Protein AF-A0A961AGU3-F1 (afdb_monomer_lite)

Structure (mmCIF, N/CA/C/O backbone):
data_AF-A0A961AGU3-F1
#
_entry.id   AF-A0A961AGU3-F1
#
loop_
_atom_site.group_PDB
_atom_site.id
_atom_site.type_symbol
_atom_site.label_atom_id
_atom_site.label_alt_id
_atom_site.label_comp_id
_atom_site.label_asym_id
_atom_site.label_entity_id
_atom_site.label_seq_id
_atom_site.pdbx_PDB_ins_code
_atom_site.Cartn_x
_atom_site.Cartn_y
_atom_site.Cartn_z
_atom_site.occupancy
_atom_site.B_iso_or_equiv
_atom_site.auth_seq_id
_atom_site.auth_comp_id
_atom_site.auth_asym_id
_atom_site.auth_atom_id
_atom_site.pdbx_PDB_model_num
ATOM 1 N N . MET A 1 1 ? 19.428 38.037 -46.102 1.00 56.47 1 MET A N 1
ATOM 2 C CA . MET A 1 1 ? 18.474 37.019 -45.589 1.00 56.47 1 MET A CA 1
ATOM 3 C C . MET A 1 1 ? 19.121 35.667 -45.205 1.00 56.47 1 MET A C 1
ATOM 5 O O . MET A 1 1 ? 18.400 34.691 -45.066 1.00 56.47 1 MET A O 1
ATOM 9 N N . GLN A 1 2 ? 20.448 35.571 -44.994 1.00 58.94 2 GLN A N 1
ATOM 10 C CA . GLN A 1 2 ? 21.145 34.280 -44.763 1.00 58.94 2 GLN A CA 1
ATOM 11 C C . GLN A 1 2 ? 21.744 34.114 -43.343 1.00 58.94 2 GLN A C 1
ATOM 13 O O . GLN A 1 2 ? 22.002 32.998 -42.922 1.00 58.94 2 GLN A O 1
ATOM 18 N N . ARG A 1 3 ? 21.924 35.198 -42.565 1.00 61.12 3 ARG A N 1
ATOM 19 C CA . ARG A 1 3 ? 22.608 35.163 -41.246 1.00 61.12 3 ARG A CA 1
ATOM 20 C C . ARG A 1 3 ? 21.724 34.675 -40.084 1.00 61.12 3 ARG A C 1
ATOM 22 O O . ARG A 1 3 ? 22.231 34.132 -39.115 1.00 61.12 3 ARG A O 1
ATOM 29 N N . TRP A 1 4 ? 20.404 34.825 -40.209 1.00 56.97 4 TRP A N 1
ATOM 30 C CA . TRP A 1 4 ? 19.397 34.346 -39.245 1.00 56.97 4 TRP A CA 1
ATOM 31 C C . TRP A 1 4 ? 19.348 32.813 -39.182 1.00 56.97 4 TRP A C 1
ATOM 33 O O . TRP A 1 4 ? 19.159 32.236 -38.116 1.00 56.97 4 TRP A O 1
ATOM 43 N N . LYS A 1 5 ? 19.544 32.141 -40.328 1.00 55.00 5 LYS A N 1
ATOM 44 C CA . LYS A 1 5 ? 19.370 30.685 -40.438 1.00 55.00 5 LYS A CA 1
ATOM 45 C C . LYS A 1 5 ? 20.488 29.949 -39.699 1.00 55.00 5 LYS A C 1
ATOM 47 O O . LYS A 1 5 ? 20.228 28.964 -39.022 1.00 55.00 5 LYS A O 1
ATOM 52 N N . SER A 1 6 ? 21.708 30.485 -39.759 1.00 58.31 6 SER A N 1
ATOM 53 C CA . SER A 1 6 ? 22.883 29.924 -39.088 1.00 58.31 6 SER A CA 1
ATOM 54 C C . SER A 1 6 ? 22.785 29.954 -37.558 1.00 58.31 6 SER A C 1
ATOM 56 O O . SER A 1 6 ? 23.286 29.042 -36.910 1.00 58.31 6 SER A O 1
ATOM 58 N N . LEU A 1 7 ? 22.114 30.957 -36.975 1.00 58.19 7 LEU A N 1
ATOM 59 C CA . LEU A 1 7 ? 21.923 31.055 -35.520 1.00 58.19 7 LEU A CA 1
ATOM 60 C C . LEU A 1 7 ? 20.909 30.026 -34.998 1.00 58.19 7 LEU A C 1
ATOM 62 O O . LEU A 1 7 ? 21.115 29.452 -33.932 1.00 58.19 7 LEU A O 1
ATOM 66 N N . ILE A 1 8 ? 19.864 29.734 -35.777 1.00 59.91 8 ILE A N 1
ATOM 67 C CA . ILE A 1 8 ? 18.869 28.701 -35.446 1.00 59.91 8 ILE A CA 1
ATOM 68 C C . ILE A 1 8 ? 19.511 27.305 -35.462 1.00 59.91 8 ILE A C 1
ATOM 70 O O . ILE A 1 8 ? 19.253 26.496 -34.574 1.00 59.91 8 ILE A O 1
ATOM 74 N N . CYS A 1 9 ? 20.400 27.032 -36.421 1.00 59.00 9 CYS A N 1
ATOM 75 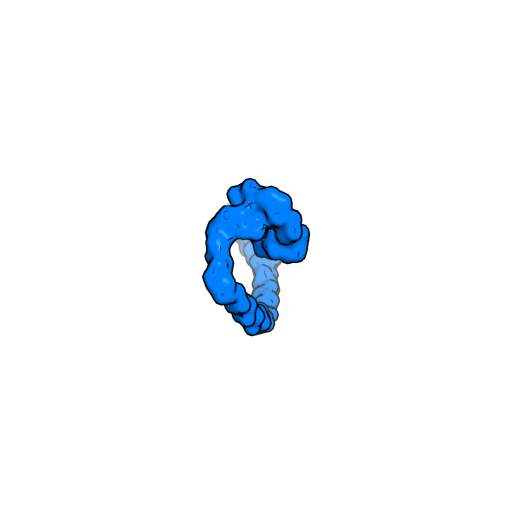C CA . CYS A 1 9 ? 21.109 25.752 -36.488 1.00 59.00 9 CYS A CA 1
ATOM 76 C C . CYS A 1 9 ? 22.107 25.549 -35.335 1.00 59.00 9 CYS A C 1
ATOM 78 O O . CYS A 1 9 ? 22.281 24.419 -34.887 1.00 59.00 9 CYS A O 1
ATOM 80 N N . LEU A 1 10 ? 22.739 26.616 -34.829 1.00 57.62 10 LEU A N 1
ATOM 81 C CA . LEU A 1 10 ? 23.702 26.511 -33.726 1.00 57.62 10 LEU A CA 1
ATOM 82 C C . LEU A 1 10 ? 23.013 26.280 -32.368 1.00 57.62 10 LEU A C 1
ATOM 84 O O . LEU A 1 10 ? 23.527 25.529 -31.544 1.00 57.62 10 LEU A O 1
ATOM 88 N N . ALA A 1 11 ? 21.827 26.861 -32.156 1.00 58.94 11 ALA A N 1
ATOM 89 C CA . ALA A 1 11 ? 21.029 26.636 -30.948 1.00 58.94 11 ALA A CA 1
ATOM 90 C C . ALA A 1 11 ? 20.500 25.191 -30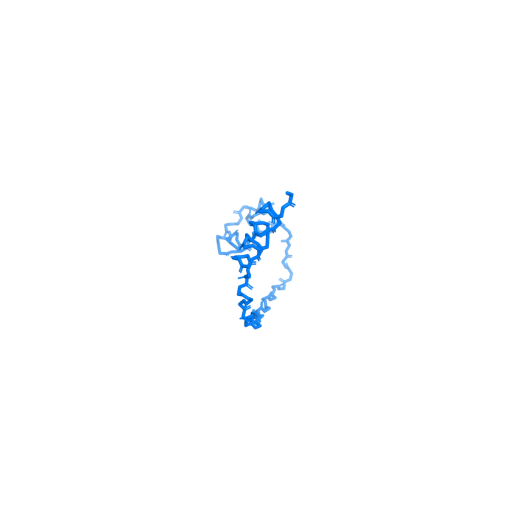.844 1.00 58.94 11 ALA A C 1
ATOM 92 O O . ALA A 1 11 ? 20.424 24.643 -29.748 1.00 58.94 11 ALA A O 1
ATOM 93 N N . GLY A 1 12 ? 20.190 24.550 -31.978 1.00 59.44 12 GLY A N 1
ATOM 94 C CA . GLY A 1 12 ? 19.739 23.154 -32.006 1.00 59.44 12 GLY A CA 1
ATOM 95 C C . GLY A 1 12 ? 20.819 22.136 -31.621 1.00 59.44 12 GLY A C 1
ATOM 96 O O . GLY A 1 12 ? 20.494 21.067 -31.115 1.00 59.44 12 GLY A O 1
ATOM 97 N N . LEU A 1 13 ? 22.102 22.467 -31.810 1.00 59.25 13 LEU A N 1
ATOM 98 C CA . LEU A 1 13 ? 23.215 21.545 -31.551 1.00 59.25 13 LEU A CA 1
ATOM 99 C C . LEU A 1 13 ? 23.553 21.407 -30.053 1.00 59.25 13 LEU A C 1
ATOM 101 O O . LEU A 1 13 ? 24.120 20.399 -29.642 1.00 59.25 13 LEU A O 1
ATOM 105 N N . LEU A 1 14 ? 23.186 22.396 -29.230 1.00 59.75 14 LEU A N 1
ATOM 106 C CA . LEU A 1 14 ? 23.440 22.408 -27.780 1.00 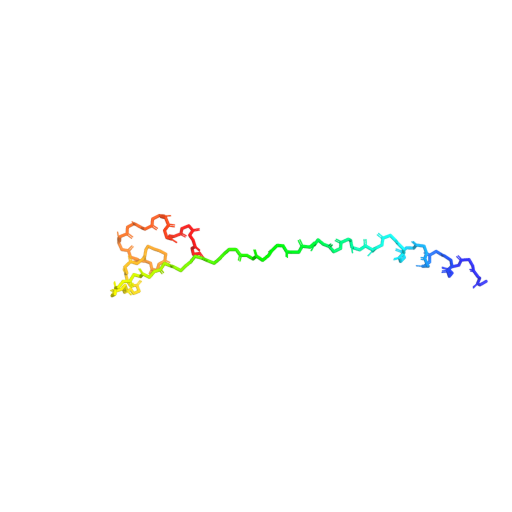59.75 14 LEU A CA 1
ATOM 107 C C . LEU A 1 14 ? 22.374 21.661 -26.960 1.00 59.75 14 LEU A C 1
ATOM 109 O O . LEU A 1 14 ? 22.554 21.474 -25.761 1.00 59.75 14 LEU A O 1
ATOM 113 N N . ALA A 1 15 ? 21.283 21.223 -27.591 1.00 63.28 15 ALA A N 1
ATOM 114 C CA . ALA A 1 15 ? 20.177 20.523 -26.938 1.00 63.28 15 ALA A CA 1
ATOM 115 C C . ALA A 1 15 ? 20.241 18.992 -27.100 1.00 63.28 15 ALA A C 1
ATOM 117 O O . ALA A 1 15 ? 19.225 18.315 -26.950 1.00 63.28 15 ALA A O 1
ATOM 118 N N . VAL A 1 16 ? 21.413 18.425 -27.412 1.00 66.75 16 VAL A N 1
ATOM 119 C CA . VAL A 1 16 ? 21.601 16.969 -27.363 1.00 66.75 16 VAL A CA 1
ATOM 120 C C . VAL A 1 16 ? 21.600 16.538 -25.898 1.00 66.75 16 VAL A C 1
ATOM 122 O O . VAL A 1 16 ? 22.597 16.646 -25.185 1.00 66.75 16 VAL A O 1
ATOM 125 N N . SER A 1 17 ? 20.449 16.059 -25.442 1.00 70.50 17 SER A N 1
ATOM 126 C CA . SER A 1 17 ? 20.309 15.327 -24.193 1.00 70.50 17 SER A CA 1
ATOM 127 C C . SER A 1 17 ? 21.085 14.014 -24.304 1.00 70.50 17 SER A C 1
ATOM 129 O O . SER A 1 17 ? 20.757 13.133 -25.096 1.00 70.50 17 SER A O 1
ATOM 131 N N . VAL A 1 18 ? 22.143 13.878 -23.504 1.00 69.81 18 VAL A N 1
ATOM 132 C CA . VAL A 1 18 ? 22.814 12.592 -23.294 1.00 69.81 18 VAL A CA 1
ATOM 133 C C . VAL A 1 18 ? 21.813 11.668 -22.603 1.00 69.81 18 VAL A C 1
ATOM 135 O O . VAL A 1 18 ? 21.476 11.871 -21.438 1.00 69.81 18 VAL A O 1
ATOM 138 N N . GLY A 1 19 ? 21.308 10.672 -23.332 1.00 66.12 19 GLY A N 1
ATOM 139 C CA . GLY A 1 19 ? 20.462 9.628 -22.765 1.00 66.12 19 GLY A CA 1
ATOM 140 C C . GLY A 1 19 ? 21.250 8.849 -21.717 1.00 66.12 19 GLY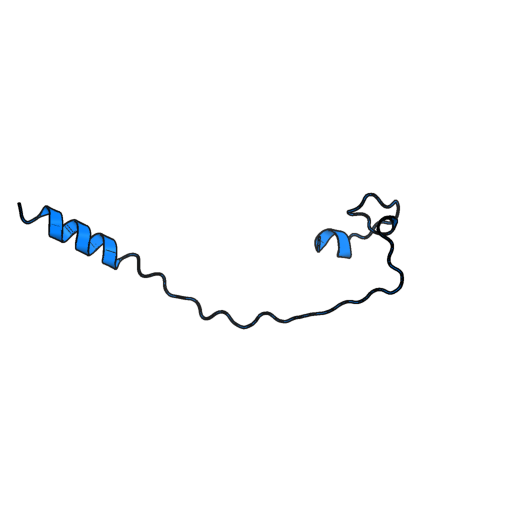 A C 1
ATOM 141 O O . GLY A 1 19 ? 22.260 8.219 -22.031 1.00 66.12 19 GLY A O 1
ATOM 142 N N . ARG A 1 20 ? 20.820 8.914 -20.457 1.00 73.38 20 ARG A N 1
ATOM 143 C CA . ARG A 1 20 ? 21.383 8.084 -19.394 1.00 73.38 20 ARG A CA 1
ATOM 144 C C . ARG A 1 20 ? 20.868 6.664 -19.610 1.00 73.38 20 ARG A C 1
ATOM 146 O O . ARG A 1 20 ? 19.663 6.470 -19.700 1.00 73.38 20 ARG A O 1
ATOM 153 N N . ALA A 1 21 ? 21.768 5.687 -19.716 1.00 72.25 21 ALA A N 1
ATOM 154 C CA . ALA A 1 21 ? 21.369 4.285 -19.721 1.00 72.25 21 ALA A CA 1
ATOM 155 C C . ALA A 1 21 ? 20.654 3.987 -18.398 1.00 72.25 21 ALA A C 1
ATOM 157 O O . ALA A 1 21 ? 21.267 4.044 -17.328 1.00 72.25 21 ALA A O 1
ATOM 158 N N . GLU A 1 22 ? 19.350 3.741 -18.470 1.00 81.06 22 GLU A N 1
ATOM 159 C CA . GLU A 1 22 ? 18.560 3.385 -17.302 1.00 81.06 22 GLU A CA 1
ATOM 160 C C . GLU A 1 22 ? 18.908 1.951 -16.915 1.00 81.06 22 GLU A C 1
ATOM 162 O O . GLU A 1 22 ? 18.638 0.996 -17.643 1.00 81.06 22 GLU A O 1
ATOM 167 N N . THR A 1 23 ? 19.574 1.796 -15.772 1.00 87.69 23 THR A N 1
ATOM 168 C CA . THR A 1 23 ? 19.686 0.486 -15.137 1.00 87.69 23 THR A CA 1
ATOM 169 C C . THR A 1 23 ? 18.277 -0.005 -14.822 1.00 87.69 23 THR A C 1
ATOM 171 O O . THR A 1 23 ? 17.503 0.784 -14.269 1.00 87.69 23 THR A O 1
ATOM 174 N N . PRO A 1 24 ? 17.938 -1.273 -15.112 1.00 89.25 24 PRO A N 1
ATOM 175 C CA . PRO A 1 24 ? 16.645 -1.812 -14.724 1.00 89.25 24 PRO A CA 1
ATOM 176 C C . PRO A 1 24 ? 16.402 -1.592 -13.223 1.00 89.25 24 PRO A C 1
ATOM 178 O O . PRO A 1 24 ? 17.331 -1.785 -12.430 1.00 89.25 24 PRO A O 1
ATOM 181 N N . PRO A 1 25 ? 15.195 -1.173 -12.813 1.00 92.12 25 PRO A N 1
ATOM 182 C CA . PRO A 1 25 ? 14.886 -1.023 -11.401 1.00 92.12 25 PRO A CA 1
ATOM 183 C C . PRO A 1 25 ? 14.919 -2.390 -10.709 1.00 92.12 25 PRO A C 1
ATOM 185 O O . PRO A 1 25 ? 14.518 -3.405 -11.279 1.00 92.12 25 PRO A O 1
ATOM 188 N N . ASN A 1 26 ? 15.370 -2.416 -9.456 1.00 95.25 26 ASN A N 1
ATOM 189 C CA . ASN A 1 26 ? 15.196 -3.589 -8.606 1.00 95.25 26 ASN A CA 1
ATOM 190 C C . ASN A 1 26 ? 13.732 -3.657 -8.157 1.00 95.25 26 ASN A C 1
ATOM 192 O O . ASN A 1 26 ? 13.175 -2.644 -7.733 1.00 95.25 26 ASN A O 1
ATOM 196 N N . VAL A 1 27 ? 13.122 -4.840 -8.216 1.00 95.00 27 VAL A N 1
ATOM 197 C CA . VAL A 1 27 ? 11.739 -5.057 -7.772 1.00 95.00 27 VAL A CA 1
ATOM 198 C C . VAL A 1 27 ? 11.751 -5.830 -6.457 1.00 95.00 27 VAL A C 1
ATOM 200 O O . VAL A 1 27 ? 12.282 -6.937 -6.395 1.00 95.00 27 VAL A O 1
ATOM 203 N N . LEU A 1 28 ? 11.149 -5.253 -5.416 1.00 95.38 28 LEU A N 1
ATOM 204 C CA . LEU A 1 28 ? 10.917 -5.897 -4.125 1.00 95.38 28 LEU A CA 1
ATOM 205 C C . LEU A 1 28 ? 9.407 -6.009 -3.898 1.00 95.38 28 LEU A C 1
ATOM 207 O O . LEU A 1 28 ? 8.728 -4.992 -3.780 1.00 95.38 28 LEU A O 1
ATOM 211 N N . LEU A 1 29 ? 8.892 -7.238 -3.837 1.00 96.38 29 LEU A N 1
ATOM 212 C CA . LEU A 1 29 ? 7.498 -7.507 -3.492 1.00 96.38 29 LEU A CA 1
ATOM 213 C C . LEU A 1 29 ? 7.403 -7.835 -2.001 1.00 96.38 29 LEU A C 1
ATOM 215 O O . LEU A 1 29 ? 7.995 -8.810 -1.541 1.00 96.38 29 LEU A O 1
ATOM 219 N N . ILE A 1 30 ? 6.642 -7.029 -1.269 1.00 95.00 30 ILE A N 1
ATOM 220 C CA . ILE A 1 30 ? 6.305 -7.264 0.135 1.00 95.00 30 ILE A CA 1
ATOM 221 C C . ILE A 1 30 ? 4.815 -7.594 0.171 1.00 95.00 30 ILE A C 1
ATOM 223 O O . ILE A 1 30 ? 4.000 -6.788 -0.271 1.00 95.00 30 ILE A O 1
ATOM 227 N N . MET A 1 31 ? 4.474 -8.788 0.650 1.00 95.88 31 MET A N 1
ATOM 228 C CA . MET A 1 31 ? 3.093 -9.232 0.824 1.00 95.88 31 MET A CA 1
ATOM 229 C C . MET A 1 31 ? 2.764 -9.249 2.310 1.00 95.88 31 MET A C 1
ATOM 231 O O . MET A 1 31 ? 3.556 -9.747 3.111 1.00 95.88 31 MET A 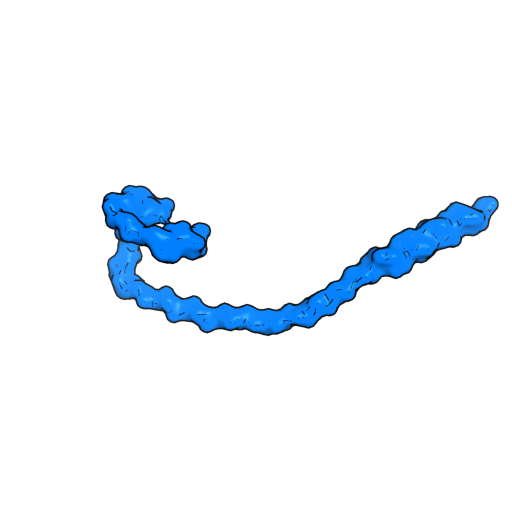O 1
ATOM 235 N N . VAL A 1 32 ? 1.592 -8.729 2.652 1.00 95.69 32 VAL A N 1
ATOM 236 C CA . VAL A 1 32 ? 1.037 -8.791 4.001 1.00 95.69 32 VAL A CA 1
ATOM 237 C C . VAL A 1 32 ? -0.310 -9.486 3.893 1.00 95.69 32 VAL A C 1
ATOM 239 O O . VAL A 1 32 ? -1.141 -9.090 3.079 1.00 95.69 32 VAL A O 1
ATOM 242 N N . ASP A 1 33 ? -0.480 -10.549 4.668 1.00 97.25 33 ASP A N 1
ATOM 243 C CA . ASP A 1 33 ? -1.726 -11.307 4.714 1.00 97.25 33 ASP A CA 1
ATOM 244 C C . ASP A 1 33 ? -2.796 -10.518 5.477 1.00 97.25 33 ASP A C 1
ATOM 246 O O . ASP A 1 33 ? -2.472 -9.849 6.459 1.00 97.25 33 ASP A O 1
ATOM 250 N N . ASP A 1 34 ? -4.043 -10.577 5.006 1.00 95.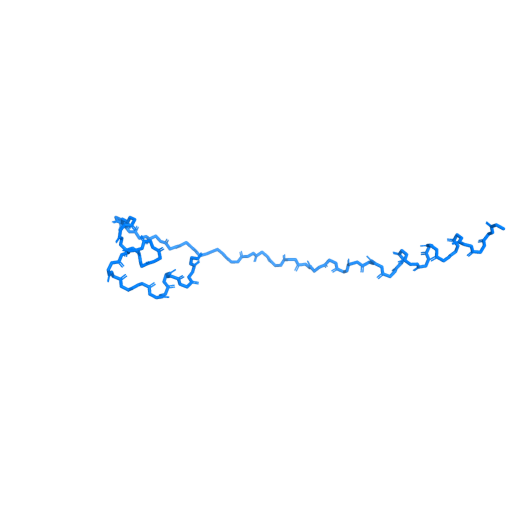25 34 ASP A N 1
ATOM 251 C CA . ASP A 1 34 ? -5.222 -9.964 5.640 1.00 95.25 34 ASP A CA 1
ATOM 252 C C . ASP A 1 34 ? -5.083 -8.485 6.072 1.00 95.25 34 ASP A C 1
ATOM 254 O O . ASP A 1 34 ? -5.725 -8.036 7.020 1.00 95.25 34 ASP A O 1
ATOM 258 N N . LEU A 1 35 ? -4.284 -7.686 5.354 1.00 95.31 35 LEU A N 1
ATOM 259 C CA . LEU A 1 35 ? -4.145 -6.257 5.645 1.00 95.31 35 LEU A CA 1
ATOM 260 C C . LEU A 1 35 ? -5.397 -5.474 5.217 1.00 95.31 35 LEU A C 1
ATOM 262 O O . LEU A 1 35 ? -5.700 -5.355 4.024 1.00 95.31 35 LEU A O 1
ATOM 266 N N . GLY A 1 36 ? -6.101 -4.893 6.187 1.00 93.44 36 GLY A N 1
ATOM 267 C CA . GLY A 1 36 ? -7.244 -4.020 5.964 1.00 93.44 36 GLY A CA 1
ATOM 268 C C . GLY A 1 36 ? -6.846 -2.573 5.659 1.00 93.44 36 GLY A C 1
ATOM 269 O O . GLY A 1 36 ? -5.785 -2.085 6.039 1.00 93.44 36 GLY A O 1
ATOM 270 N N . TYR A 1 37 ? -7.743 -1.831 5.002 1.00 91.44 37 TYR A N 1
ATOM 271 C CA . TYR A 1 37 ? -7.532 -0.402 4.719 1.00 91.44 37 TYR A CA 1
ATOM 272 C C . TYR A 1 37 ? -7.424 0.440 6.002 1.00 91.44 37 TYR A C 1
ATOM 274 O O . TYR A 1 37 ? -6.672 1.407 6.053 1.00 91.44 37 TYR A O 1
ATOM 282 N N . SER A 1 38 ? -8.152 0.051 7.052 1.00 94.12 38 SER A N 1
ATOM 283 C CA . SER A 1 38 ? -8.158 0.721 8.356 1.00 94.12 38 SER A CA 1
ATOM 284 C C . SER A 1 38 ? -6.910 0.468 9.202 1.00 94.12 38 SER A C 1
ATOM 286 O O . SER A 1 38 ? -6.821 1.018 10.296 1.00 94.12 38 SER A O 1
ATOM 288 N N . ASP A 1 39 ? -5.968 -0.355 8.735 1.00 95.25 39 ASP A N 1
ATOM 289 C CA . ASP A 1 39 ? -4.799 -0.765 9.522 1.00 95.25 39 ASP A CA 1
ATOM 290 C C . ASP A 1 39 ? -3.565 0.114 9.260 1.00 95.25 39 ASP A C 1
ATOM 292 O O . ASP A 1 39 ? -2.584 0.033 9.995 1.00 95.25 39 ASP A O 1
ATOM 296 N N . LEU A 1 40 ? -3.601 0.961 8.223 1.00 96.56 40 LEU A N 1
ATOM 297 C CA . LEU A 1 40 ? -2.493 1.846 7.853 1.00 96.56 40 LEU A CA 1
ATOM 298 C C . LEU A 1 40 ? -2.736 3.285 8.315 1.00 96.56 40 LEU A C 1
ATOM 300 O O . LEU A 1 40 ? -3.791 3.876 8.058 1.00 96.56 40 LEU A O 1
ATOM 304 N N . GLY A 1 41 ? -1.724 3.877 8.945 1.00 95.81 41 GLY A N 1
ATOM 305 C CA . GLY A 1 41 ? -1.732 5.261 9.417 1.00 95.81 41 GLY A CA 1
ATOM 306 C C . GLY A 1 41 ? -2.008 6.263 8.294 1.00 95.81 41 GLY A C 1
ATOM 307 O O . GLY A 1 41 ? -2.829 7.166 8.464 1.00 95.81 41 GLY A O 1
ATOM 308 N N . CYS A 1 42 ? -1.432 6.062 7.104 1.00 94.75 42 CYS A N 1
ATOM 309 C CA . CYS A 1 42 ? -1.690 6.899 5.925 1.00 94.75 42 CYS A CA 1
ATOM 310 C C . CYS A 1 42 ? -3.159 6.914 5.452 1.00 94.75 42 CYS A C 1
ATOM 312 O O . CYS A 1 42 ? -3.562 7.827 4.727 1.00 94.75 42 CYS A O 1
ATOM 314 N N . TYR A 1 43 ? -3.974 5.957 5.901 1.00 95.25 43 TYR A N 1
ATOM 315 C CA . TYR A 1 43 ? -5.412 5.890 5.641 1.00 95.25 43 TYR A CA 1
ATOM 316 C C . TYR A 1 43 ? -6.279 6.281 6.847 1.00 95.25 43 TYR A C 1
ATOM 318 O O . TYR A 1 43 ? -7.504 6.166 6.786 1.00 95.25 43 TYR A O 1
ATOM 326 N N . GLY A 1 44 ? -5.669 6.807 7.914 1.00 93.94 44 GLY A N 1
ATOM 327 C CA . GLY A 1 44 ? -6.367 7.283 9.108 1.00 93.94 44 GLY A CA 1
ATOM 328 C C . GLY A 1 44 ? -6.564 6.222 10.189 1.00 93.94 44 GLY A C 1
ATOM 329 O O . GLY A 1 44 ? -7.464 6.375 11.014 1.00 93.94 44 GLY A O 1
ATOM 330 N N . SER A 1 45 ? -5.756 5.156 10.187 1.00 96.12 45 SER A N 1
ATOM 331 C CA . SER A 1 45 ? -5.700 4.211 11.308 1.00 96.12 45 SER A CA 1
ATOM 332 C C . SER A 1 45 ? -5.246 4.887 12.606 1.00 96.12 45 SER A C 1
ATOM 334 O O . SER A 1 45 ? -4.489 5.857 12.586 1.00 96.12 45 SER A O 1
ATOM 336 N N . GLU A 1 46 ? -5.651 4.322 13.744 1.00 95.81 46 GLU A N 1
ATOM 337 C CA . GLU A 1 46 ? -5.084 4.653 15.059 1.00 95.81 46 GLU A CA 1
ATOM 338 C C . GLU A 1 46 ? -3.706 3.996 15.280 1.00 95.81 46 GLU A C 1
ATOM 340 O O . GLU A 1 46 ? -2.979 4.374 16.199 1.00 95.81 46 GLU A O 1
ATOM 345 N N . ILE A 1 47 ? -3.336 3.014 14.448 1.00 95.12 47 ILE A N 1
ATOM 346 C CA . ILE A 1 47 ? -2.038 2.338 14.503 1.00 95.12 47 ILE A CA 1
ATOM 347 C C . ILE A 1 47 ? -1.005 3.173 13.741 1.00 95.12 47 ILE A C 1
ATOM 349 O O . ILE A 1 47 ? -1.144 3.427 12.545 1.00 95.12 47 ILE A O 1
ATOM 353 N N . GLU A 1 48 ? 0.073 3.563 14.422 1.00 96.31 48 GLU A N 1
ATOM 354 C CA . GLU A 1 48 ? 1.190 4.256 13.780 1.00 96.31 48 GLU A CA 1
ATOM 355 C C . GLU A 1 48 ? 1.993 3.290 12.892 1.00 96.31 48 GLU A C 1
ATOM 357 O O . GLU A 1 48 ? 2.613 2.340 13.380 1.00 96.31 48 GLU A O 1
ATOM 362 N N . THR A 1 49 ? 2.046 3.563 11.584 1.00 97.25 49 THR A N 1
ATOM 363 C CA . THR A 1 49 ? 2.804 2.768 10.604 1.00 97.25 49 THR A CA 1
ATOM 364 C C . THR A 1 49 ? 3.909 3.580 9.920 1.00 97.25 49 THR A C 1
ATOM 366 O O . THR A 1 49 ? 4.006 3.578 8.692 1.00 97.25 49 THR A O 1
ATOM 369 N N . PRO A 1 50 ? 4.837 4.217 10.665 1.00 97.56 50 PRO A N 1
ATOM 370 C CA . PRO A 1 50 ? 5.726 5.258 10.133 1.00 97.56 50 PRO A CA 1
ATOM 371 C C . PRO A 1 50 ? 6.645 4.791 8.994 1.00 97.56 50 PRO A C 1
ATOM 373 O O . PRO A 1 50 ? 7.080 5.588 8.162 1.00 97.56 50 PRO A O 1
ATOM 376 N N . HIS A 1 51 ? 6.976 3.498 8.941 1.00 97.38 51 HIS A N 1
ATOM 377 C CA . HIS A 1 51 ? 7.770 2.939 7.848 1.00 97.38 51 HIS A CA 1
ATOM 378 C C . HIS A 1 51 ? 6.964 2.742 6.566 1.00 97.38 51 HIS A C 1
ATOM 380 O O . HIS A 1 51 ? 7.522 2.978 5.498 1.00 97.38 51 HIS A O 1
ATOM 386 N N . LEU A 1 52 ? 5.696 2.334 6.668 1.00 96.12 52 LEU A N 1
ATOM 387 C CA . LEU A 1 52 ? 4.801 2.172 5.520 1.00 96.12 52 LEU A CA 1
ATOM 388 C C . LEU A 1 52 ? 4.262 3.529 5.057 1.00 96.12 52 LEU A C 1
ATOM 390 O O . LEU A 1 52 ? 4.221 3.778 3.859 1.00 96.12 52 LEU A O 1
ATOM 394 N N . ASP A 1 53 ? 3.983 4.442 5.988 1.00 96.00 53 ASP A N 1
ATOM 395 C CA . ASP A 1 53 ? 3.520 5.801 5.688 1.00 96.00 53 ASP A CA 1
ATOM 396 C C . ASP A 1 53 ? 4.559 6.598 4.890 1.00 96.00 53 ASP A C 1
ATOM 398 O O . ASP A 1 53 ? 4.208 7.419 4.055 1.00 96.00 53 ASP A O 1
ATOM 402 N N . ARG A 1 54 ? 5.855 6.332 5.100 1.00 97.19 54 ARG A N 1
ATOM 403 C CA . ARG A 1 54 ? 6.943 6.936 4.313 1.00 97.19 54 ARG A CA 1
ATOM 404 C C . ARG A 1 54 ? 7.062 6.356 2.895 1.00 97.19 54 ARG A C 1
ATOM 406 O O . ARG A 1 54 ? 7.749 6.949 2.067 1.00 97.19 54 ARG A O 1
ATOM 413 N N . LEU A 1 55 ? 6.497 5.172 2.644 1.00 94.94 55 LEU A N 1
ATOM 414 C CA . LEU A 1 55 ? 6.504 4.529 1.324 1.00 94.94 55 LEU A CA 1
ATOM 415 C C . LEU A 1 55 ? 5.302 4.942 0.456 1.00 94.94 55 LEU A C 1
ATOM 417 O O . LEU A 1 55 ? 5.380 4.749 -0.757 1.00 94.94 55 LEU A O 1
ATOM 421 N N . ALA A 1 56 ? 4.225 5.453 1.068 1.00 91.69 56 ALA A N 1
ATOM 422 C CA . ALA A 1 56 ? 2.993 5.906 0.414 1.00 91.69 56 ALA A CA 1
ATOM 423 C C . ALA A 1 56 ? 3.134 7.319 -0.176 1.00 91.69 56 ALA A C 1
ATOM 425 O O . ALA A 1 56 ? 2.596 7.535 -1.286 1.00 91.69 56 ALA A O 1
#

Radius of gyration: 25.64 Å; chains: 1; bounding box: 32×48×61 Å

Secondary structure (DSSP, 8-state):
--HHHHHHHHHHHTT-------PPPP------TT--GGG-GGGT-SS--HHHHTT-

Sequence (56 aa):
MQRWKSLICLAGLLAVSVGRAETPPNVLLIMVDDLGYSDLGCYGSEIETPHLDRLA

Foldseek 3Di:
DPPVVVVVVVVVVVPPDDDDPDDDDDDDDDDDPPDDLQQAVCSPHPDDPPVVNVVD

pLDDT: mean 82.31, std 16.31, range [55.0, 97.56]